Protein AF-A0A497KQK4-F1 (afdb_monomer_lite)

Sequence (102 aa):
MLAVLRRRENADRLREMLRRRLRGEELNEEELKELSIARRTADLVLSYGKRAIVALQVKDVGPETAFRILGKMHFDEKEFYLDLLKAKIRFLRTRQYWDEKT

Radius of gyration: 15.63 Å; chains: 1; bounding box: 33×29×39 Å

Secondary structure (DSSP, 8-state):
------TTS-HHHHHHHHHHHHTT----HHHHHHHHHHHHHHHHHHHHTHHHHHHHHSTT--HHHHHHHHTS--SSHHHHHHHHHHHHHHHHHHHTTTGGG-

Foldseek 3Di:
DDFDDDPPDDPVLLVVLVVCVVVVHDDDPVSVVVNVQRVLLVVQCVVQPPLSNVLCNQPPRGSVNSCVLSPDDDPDVVSSVVSSVVSNVVCVVCVVVVVVPD

Structure (mmCIF, N/CA/C/O backbone):
data_AF-A0A497KQK4-F1
#
_entry.id   AF-A0A497KQK4-F1
#
loop_
_atom_site.group_PDB
_atom_site.id
_atom_site.type_symbol
_atom_site.label_atom_id
_atom_site.label_alt_id
_atom_site.label_comp_id
_atom_site.label_asym_id
_atom_site.label_entity_id
_atom_site.label_seq_id
_atom_site.pdbx_PDB_ins_code
_atom_site.Cartn_x
_atom_site.Cartn_y
_atom_site.Cartn_z
_atom_site.occupancy
_atom_site.B_iso_or_equiv
_atom_site.auth_seq_id
_atom_site.auth_comp_id
_atom_site.auth_asym_id
_atom_site.auth_atom_id
_atom_site.pdbx_PDB_model_num
ATOM 1 N N . MET A 1 1 ? -2.695 -5.320 -13.353 1.00 52.38 1 MET A N 1
ATOM 2 C CA . MET A 1 1 ? -2.214 -4.667 -12.119 1.00 52.38 1 MET A CA 1
ATOM 3 C C . MET A 1 1 ? -3.086 -3.444 -11.866 1.00 52.38 1 MET A C 1
ATOM 5 O O . MET A 1 1 ? -3.114 -2.569 -12.720 1.00 52.38 1 MET A O 1
ATOM 9 N N . LEU A 1 2 ? -3.859 -3.422 -10.777 1.00 57.00 2 LEU A N 1
ATOM 10 C CA . LEU A 1 2 ? -4.756 -2.311 -10.428 1.00 57.00 2 LEU A CA 1
ATOM 11 C C . LEU A 1 2 ? -4.122 -1.498 -9.297 1.00 57.00 2 LEU A C 1
ATOM 13 O O . LEU A 1 2 ? -4.284 -1.842 -8.133 1.00 57.00 2 LEU A O 1
ATOM 17 N N . ALA A 1 3 ? -3.367 -0.453 -9.635 1.00 64.12 3 ALA A N 1
ATOM 18 C CA . ALA A 1 3 ? -2.776 0.440 -8.643 1.00 64.12 3 ALA A CA 1
ATOM 19 C C . ALA A 1 3 ? -3.745 1.585 -8.318 1.00 64.12 3 ALA A C 1
ATOM 21 O O . ALA A 1 3 ? -4.296 2.217 -9.220 1.00 64.12 3 ALA A O 1
ATOM 22 N N . VAL A 1 4 ? -3.947 1.862 -7.029 1.00 62.00 4 VAL A N 1
ATOM 23 C CA . VAL A 1 4 ? -4.672 3.058 -6.585 1.00 62.00 4 VAL A CA 1
ATOM 24 C C . VAL A 1 4 ? -3.714 4.236 -6.678 1.00 62.00 4 VAL A C 1
ATOM 26 O O . VAL A 1 4 ? -2.757 4.309 -5.911 1.00 62.00 4 VAL A O 1
ATOM 29 N N . LEU A 1 5 ? -3.982 5.135 -7.620 1.00 64.88 5 LEU A N 1
ATOM 30 C CA . LEU A 1 5 ? -3.237 6.377 -7.784 1.00 64.88 5 LEU A CA 1
ATOM 31 C C . LEU A 1 5 ? -3.797 7.436 -6.838 1.00 64.88 5 LEU A C 1
ATOM 33 O O . LEU A 1 5 ? -5.015 7.625 -6.734 1.00 64.88 5 LEU A O 1
ATOM 37 N N . ARG A 1 6 ? -2.915 8.142 -6.133 1.00 60.62 6 ARG A N 1
ATOM 38 C CA . ARG A 1 6 ? -3.327 9.322 -5.362 1.00 60.62 6 ARG A CA 1
ATOM 39 C C . ARG A 1 6 ? -3.670 10.444 -6.339 1.00 60.62 6 ARG A C 1
ATOM 41 O O . ARG A 1 6 ? -3.104 10.532 -7.417 1.00 60.62 6 ARG A O 1
ATOM 48 N N . ARG A 1 7 ? -4.539 11.376 -5.934 1.00 52.12 7 ARG A N 1
ATOM 49 C CA . ARG A 1 7 ? -5.030 12.508 -6.756 1.00 52.12 7 ARG A CA 1
ATOM 50 C C . ARG A 1 7 ? -3.934 13.391 -7.407 1.00 52.12 7 ARG A C 1
ATOM 52 O O . ARG A 1 7 ? -4.263 14.224 -8.238 1.00 52.12 7 ARG A O 1
ATOM 59 N N . ARG A 1 8 ? -2.660 13.246 -7.017 1.00 53.41 8 ARG A N 1
ATOM 60 C CA . ARG A 1 8 ? -1.492 13.943 -7.595 1.00 53.41 8 ARG A CA 1
ATOM 61 C C . ARG A 1 8 ? -0.629 13.082 -8.532 1.00 53.41 8 ARG A C 1
ATOM 63 O O . ARG A 1 8 ? 0.307 13.618 -9.111 1.00 53.41 8 ARG A O 1
ATOM 70 N N . GLU A 1 9 ? -0.884 11.783 -8.646 1.00 60.62 9 GLU A N 1
ATOM 71 C CA . GLU A 1 9 ? -0.064 10.859 -9.438 1.00 60.62 9 GLU A CA 1
ATOM 72 C C . GLU A 1 9 ? -0.632 10.734 -10.859 1.00 60.62 9 GLU A C 1
ATOM 74 O O . GLU A 1 9 ? -1.807 10.416 -11.050 1.00 60.62 9 GLU A O 1
ATOM 79 N N . ASN A 1 10 ? 0.208 10.995 -11.866 1.00 68.19 10 ASN A N 1
ATOM 80 C CA . ASN A 1 10 ? -0.170 10.913 -13.276 1.00 68.19 10 ASN A CA 1
ATOM 81 C C . ASN A 1 10 ? -0.162 9.453 -13.744 1.00 68.19 10 ASN A C 1
ATOM 83 O O . ASN A 1 10 ? 0.900 8.850 -13.909 1.00 68.19 10 ASN A O 1
ATOM 87 N N . ALA A 1 11 ? -1.348 8.903 -14.014 1.00 71.50 11 ALA A N 1
ATOM 88 C CA . ALA A 1 11 ? -1.525 7.535 -14.507 1.00 71.50 11 ALA A CA 1
ATOM 89 C C . ALA A 1 11 ? -0.712 7.241 -15.777 1.00 71.50 11 ALA A C 1
ATOM 91 O O . ALA A 1 11 ? -0.182 6.139 -15.942 1.00 71.50 11 ALA A O 1
ATOM 92 N N . ASP A 1 12 ? -0.587 8.239 -16.653 1.00 76.88 12 ASP A N 1
ATOM 93 C CA . ASP A 1 12 ? 0.112 8.115 -17.930 1.00 76.88 12 ASP A CA 1
ATOM 94 C C . ASP A 1 12 ? 1.617 7.908 -17.747 1.00 76.88 12 ASP A C 1
ATOM 96 O O . ASP A 1 12 ? 2.196 7.041 -18.401 1.00 76.88 12 ASP A O 1
ATOM 100 N N . ARG A 1 13 ? 2.229 8.606 -16.781 1.00 82.06 13 ARG A N 1
ATOM 101 C CA . ARG A 1 13 ? 3.657 8.462 -16.465 1.00 82.06 13 ARG A CA 1
ATOM 102 C C . ARG A 1 13 ? 3.969 7.060 -15.946 1.00 82.06 13 ARG A C 1
ATOM 104 O O . ARG A 1 13 ? 4.882 6.404 -16.442 1.00 82.06 13 ARG A O 1
ATOM 111 N N . LEU A 1 14 ? 3.164 6.554 -15.009 1.00 80.56 14 LEU A N 1
ATOM 112 C CA . LEU A 1 14 ? 3.335 5.197 -14.485 1.00 80.56 14 LEU A CA 1
ATOM 113 C C . LEU A 1 14 ? 3.163 4.142 -15.590 1.00 80.56 14 LEU A C 1
ATOM 115 O O . LEU A 1 14 ? 3.902 3.155 -15.643 1.00 80.56 14 LEU A O 1
ATOM 119 N N . ARG A 1 15 ? 2.199 4.348 -16.496 1.00 83.00 15 ARG A N 1
ATOM 120 C CA . ARG A 1 15 ? 1.970 3.463 -17.644 1.00 83.00 15 ARG A CA 1
ATOM 121 C C . ARG A 1 15 ? 3.159 3.459 -18.600 1.00 83.00 15 ARG A C 1
ATOM 123 O O . ARG A 1 15 ? 3.527 2.398 -19.106 1.00 83.00 15 ARG A O 1
ATOM 130 N N . GLU A 1 16 ? 3.749 4.619 -18.850 1.00 86.25 16 GLU A N 1
ATOM 131 C CA . GLU A 1 16 ? 4.941 4.755 -19.678 1.00 86.25 16 GLU A CA 1
ATOM 132 C C . GLU A 1 16 ? 6.147 4.058 -19.043 1.00 86.25 16 GLU A C 1
ATOM 134 O O . GLU A 1 16 ? 6.777 3.224 -19.693 1.00 86.25 16 GLU A O 1
ATOM 139 N N . MET A 1 17 ? 6.397 4.282 -17.752 1.00 86.19 17 MET A N 1
AT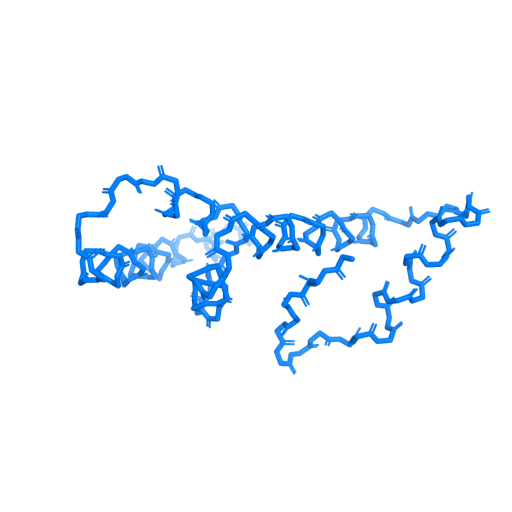OM 140 C CA . MET A 1 17 ? 7.462 3.607 -17.003 1.00 86.19 17 MET A CA 1
ATOM 141 C C . MET A 1 17 ? 7.303 2.082 -17.007 1.00 86.19 17 MET A C 1
ATOM 143 O O . MET A 1 17 ? 8.274 1.353 -17.213 1.00 86.19 17 MET A O 1
ATOM 147 N N . LEU A 1 18 ? 6.074 1.579 -16.844 1.00 84.69 18 LEU A N 1
ATOM 148 C CA . LEU A 1 18 ? 5.779 0.148 -16.956 1.00 84.69 18 LEU A CA 1
ATOM 149 C C . LEU A 1 18 ? 6.103 -0.395 -18.352 1.00 84.69 18 LEU A C 1
ATOM 151 O O . LEU A 1 18 ? 6.693 -1.468 -18.463 1.00 84.69 18 LEU A O 1
ATOM 155 N N . ARG A 1 19 ? 5.757 0.337 -19.418 1.00 87.94 19 ARG A N 1
ATOM 156 C CA . ARG A 1 19 ? 6.085 -0.058 -20.799 1.00 87.94 19 ARG A CA 1
ATOM 157 C C . ARG A 1 19 ? 7.589 -0.075 -21.048 1.00 87.94 19 ARG A C 1
ATOM 159 O O . ARG A 1 19 ? 8.079 -1.052 -21.604 1.00 87.94 19 ARG A O 1
ATOM 166 N N . ARG A 1 20 ? 8.307 0.962 -20.615 1.00 87.50 20 ARG A N 1
ATOM 167 C CA . ARG A 1 20 ? 9.772 1.055 -20.723 1.00 87.50 20 ARG A CA 1
ATOM 168 C C . ARG A 1 20 ? 10.451 -0.118 -20.013 1.00 87.50 20 ARG A C 1
ATOM 170 O O . ARG A 1 20 ? 11.260 -0.816 -20.618 1.00 87.50 20 ARG A O 1
ATOM 177 N N . ARG A 1 21 ? 10.001 -0.443 -18.795 1.00 85.44 21 ARG A N 1
ATOM 178 C CA . ARG A 1 21 ? 10.478 -1.617 -18.046 1.00 85.44 21 ARG A CA 1
ATOM 179 C C . ARG A 1 21 ? 10.222 -2.939 -18.771 1.00 85.44 21 ARG A C 1
ATOM 181 O O . ARG A 1 21 ? 11.088 -3.804 -18.766 1.00 85.44 21 ARG A O 1
ATOM 188 N N . LEU A 1 22 ? 9.050 -3.110 -19.388 1.00 86.19 22 LEU A N 1
ATOM 189 C CA . LEU A 1 22 ? 8.725 -4.316 -20.167 1.00 86.19 22 LEU A CA 1
ATOM 190 C C . LEU A 1 22 ? 9.571 -4.445 -21.441 1.00 86.19 22 LEU A C 1
ATOM 192 O O . LEU A 1 22 ? 9.805 -5.559 -21.897 1.00 86.19 22 LEU A O 1
ATOM 196 N N . ARG A 1 23 ? 10.039 -3.323 -21.996 1.00 91.19 23 ARG A N 1
ATOM 197 C CA . ARG A 1 23 ? 10.972 -3.284 -23.131 1.00 91.19 23 ARG A CA 1
ATOM 198 C C . ARG A 1 23 ? 12.439 -3.460 -22.725 1.00 91.19 23 ARG A C 1
ATOM 200 O O . ARG A 1 23 ? 13.294 -3.469 -23.601 1.00 91.19 23 ARG A O 1
ATOM 207 N N . GLY A 1 24 ? 12.726 -3.616 -21.431 1.00 86.38 24 GLY A N 1
ATOM 208 C CA . GLY A 1 24 ? 14.086 -3.787 -20.918 1.00 86.38 24 GLY A CA 1
ATOM 209 C C . GLY A 1 24 ? 14.904 -2.495 -20.869 1.00 86.38 24 GLY A C 1
ATOM 210 O O . GLY A 1 24 ? 16.122 -2.563 -20.763 1.00 86.38 24 GLY A O 1
ATOM 211 N N . GLU A 1 25 ? 14.260 -1.329 -20.953 1.00 89.62 25 GLU A N 1
ATOM 212 C CA . GLU A 1 25 ? 14.945 -0.044 -20.810 1.00 89.62 25 GLU A CA 1
ATOM 213 C C . GLU A 1 25 ? 15.385 0.183 -19.357 1.00 89.62 25 GLU A C 1
ATOM 215 O O . GLU A 1 25 ? 14.673 -0.184 -18.413 1.00 89.62 25 GLU A O 1
ATOM 220 N N . GLU A 1 26 ? 16.532 0.839 -19.173 1.00 84.19 26 GLU A N 1
ATOM 221 C CA . GLU A 1 26 ? 16.977 1.262 -17.849 1.00 84.19 26 GLU A CA 1
ATOM 222 C C . GLU A 1 26 ? 16.047 2.347 -17.290 1.00 84.19 26 GLU A C 1
ATOM 224 O O . GLU A 1 26 ? 15.668 3.310 -17.967 1.00 84.19 26 GLU A O 1
ATOM 229 N N . LEU A 1 27 ? 15.659 2.153 -16.032 1.00 86.38 27 LEU A N 1
ATOM 230 C CA . LEU A 1 27 ? 14.909 3.113 -15.235 1.00 86.38 27 LEU A CA 1
ATOM 231 C C . LEU A 1 27 ? 15.841 3.669 -14.168 1.00 86.38 27 LEU A C 1
ATOM 233 O O . LEU A 1 27 ? 16.629 2.922 -13.582 1.00 86.38 27 LEU A O 1
ATOM 237 N N . ASN A 1 28 ? 15.718 4.958 -13.880 1.00 90.00 28 ASN A N 1
ATOM 238 C CA . ASN A 1 28 ? 16.472 5.558 -12.786 1.00 90.00 28 ASN A CA 1
ATOM 239 C C . ASN A 1 28 ? 15.953 5.064 -11.413 1.00 90.00 28 ASN A C 1
ATOM 241 O O . ASN A 1 28 ? 14.894 4.436 -11.305 1.00 90.00 28 ASN A O 1
ATOM 245 N N . GLU A 1 29 ? 16.698 5.333 -10.338 1.00 87.88 29 GLU A N 1
ATOM 246 C CA . GLU A 1 29 ? 16.324 4.872 -8.990 1.00 87.88 29 GLU A CA 1
ATOM 247 C C . GLU A 1 29 ? 14.951 5.390 -8.533 1.00 87.88 29 GLU A C 1
ATOM 249 O O . GLU A 1 29 ? 14.198 4.677 -7.862 1.00 87.88 29 GLU A O 1
ATOM 254 N N . GLU A 1 30 ? 14.596 6.616 -8.917 1.00 86.31 30 GLU A N 1
ATOM 255 C CA . GLU A 1 30 ? 13.320 7.238 -8.568 1.00 86.31 30 GLU A CA 1
ATOM 256 C C . GLU A 1 30 ? 12.143 6.545 -9.275 1.00 86.31 30 GLU A C 1
ATOM 258 O O . GLU A 1 30 ? 11.155 6.177 -8.635 1.00 86.31 30 GLU A O 1
ATOM 263 N N . GLU A 1 31 ? 12.288 6.264 -10.568 1.00 85.94 31 GLU A N 1
ATOM 264 C CA . GLU A 1 31 ? 11.338 5.531 -11.402 1.00 85.94 31 GLU A CA 1
ATOM 265 C C . GLU A 1 31 ? 11.159 4.093 -10.900 1.00 85.94 31 GLU A C 1
ATOM 267 O O . GLU A 1 31 ? 10.038 3.582 -10.809 1.00 85.94 31 GLU A O 1
ATOM 272 N N . LEU A 1 32 ? 12.255 3.428 -10.523 1.00 87.00 32 LEU A N 1
ATOM 273 C CA . LEU A 1 32 ? 12.210 2.092 -9.928 1.00 87.00 32 LEU A CA 1
ATOM 274 C C . LEU A 1 32 ? 11.445 2.091 -8.603 1.00 87.00 32 LEU A C 1
ATOM 276 O O . LEU A 1 32 ? 10.651 1.175 -8.349 1.00 87.00 32 LEU A O 1
ATOM 280 N N . LYS A 1 33 ? 11.656 3.113 -7.771 1.00 87.31 33 LYS A N 1
ATOM 281 C CA . LYS A 1 33 ? 10.964 3.279 -6.491 1.00 87.31 33 LYS A CA 1
ATOM 282 C C . LYS A 1 33 ? 9.471 3.528 -6.691 1.00 87.31 33 LYS A C 1
ATOM 284 O O . LYS A 1 33 ? 8.663 2.855 -6.049 1.00 87.31 33 LYS A O 1
ATOM 289 N N . GLU A 1 34 ? 9.097 4.428 -7.593 1.00 87.00 34 GLU A N 1
ATOM 290 C CA . GLU A 1 34 ? 7.697 4.716 -7.926 1.00 87.00 34 GLU A CA 1
ATOM 291 C C . GLU A 1 34 ? 6.984 3.465 -8.466 1.00 87.00 34 GLU A C 1
ATOM 293 O O . GLU A 1 34 ? 5.910 3.095 -7.982 1.00 87.00 34 GLU A O 1
ATOM 298 N N . LEU A 1 35 ? 7.623 2.723 -9.375 1.00 86.62 35 LEU A N 1
ATOM 299 C CA . LEU A 1 35 ? 7.055 1.492 -9.927 1.00 86.62 35 LEU A CA 1
ATOM 300 C C . LEU A 1 35 ? 6.926 0.381 -8.871 1.00 86.62 35 LEU A C 1
ATOM 302 O O . LEU A 1 35 ? 5.946 -0.369 -8.868 1.00 86.62 35 LEU A O 1
ATOM 306 N N . SER A 1 36 ? 7.881 0.291 -7.943 1.00 88.56 36 SER A N 1
ATOM 307 C CA . SER A 1 36 ? 7.820 -0.625 -6.797 1.00 88.56 36 SER A CA 1
ATOM 308 C C . SER A 1 36 ? 6.652 -0.295 -5.861 1.00 88.56 36 SER A C 1
ATOM 310 O O . SER A 1 36 ? 5.905 -1.192 -5.462 1.00 88.56 36 SER A O 1
ATOM 312 N N . ILE A 1 37 ? 6.439 0.990 -5.556 1.00 87.94 37 ILE A N 1
ATOM 313 C CA . ILE A 1 37 ? 5.308 1.459 -4.742 1.00 87.94 37 ILE A CA 1
ATOM 314 C C . ILE A 1 37 ? 3.984 1.105 -5.418 1.00 87.94 37 ILE A C 1
ATOM 316 O O . ILE A 1 37 ? 3.125 0.498 -4.775 1.00 87.94 37 ILE A O 1
ATOM 320 N N . ALA A 1 38 ? 3.844 1.417 -6.709 1.00 88.12 38 ALA A N 1
ATOM 321 C CA . ALA A 1 38 ? 2.648 1.100 -7.481 1.00 88.12 38 ALA A CA 1
ATOM 322 C C . ALA A 1 38 ? 2.357 -0.407 -7.501 1.00 88.12 38 ALA A C 1
ATOM 324 O O . ALA A 1 38 ? 1.206 -0.832 -7.397 1.00 88.12 38 ALA A O 1
ATOM 325 N N . ARG A 1 39 ? 3.399 -1.238 -7.610 1.00 87.81 39 ARG A N 1
ATOM 326 C CA . ARG A 1 39 ? 3.257 -2.698 -7.581 1.00 87.81 39 ARG A CA 1
ATOM 327 C C . ARG A 1 39 ? 2.741 -3.186 -6.239 1.00 87.81 39 ARG A C 1
ATOM 329 O O . ARG A 1 39 ? 1.739 -3.891 -6.202 1.00 87.81 39 ARG A O 1
ATOM 336 N N . ARG A 1 40 ? 3.339 -2.720 -5.144 1.00 89.81 40 ARG A N 1
ATOM 337 C CA . ARG A 1 40 ? 2.892 -3.070 -3.790 1.00 89.81 40 ARG A CA 1
ATOM 338 C C . ARG A 1 40 ? 1.454 -2.624 -3.518 1.00 89.81 40 ARG A C 1
ATOM 340 O O . ARG A 1 40 ? 0.702 -3.366 -2.893 1.00 89.81 40 ARG A O 1
ATOM 347 N N . THR A 1 41 ? 1.048 -1.434 -3.970 1.00 89.75 41 THR A N 1
ATOM 348 C CA . THR A 1 41 ? -0.347 -0.989 -3.812 1.00 89.75 41 THR A CA 1
ATOM 349 C C . THR A 1 41 ? -1.307 -1.850 -4.621 1.00 89.75 41 THR A C 1
ATOM 351 O O . THR A 1 41 ? -2.375 -2.190 -4.119 1.00 89.75 41 THR A O 1
ATOM 354 N N . ALA A 1 42 ? -0.926 -2.265 -5.829 1.00 88.81 42 ALA A N 1
ATOM 355 C CA . ALA A 1 42 ? -1.744 -3.171 -6.620 1.00 88.81 42 ALA A CA 1
ATOM 356 C C . ALA A 1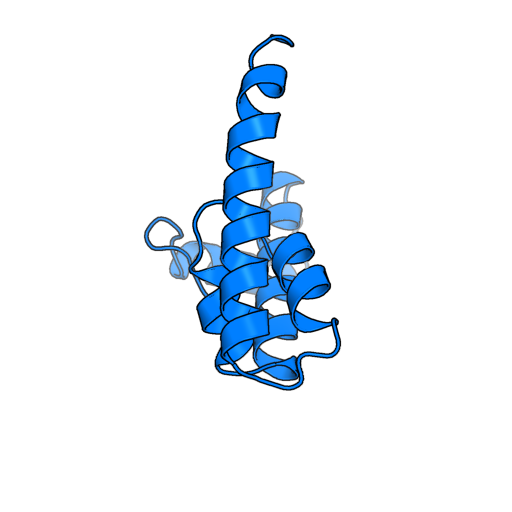 42 ? -1.867 -4.566 -5.999 1.00 88.81 42 ALA A C 1
ATOM 358 O O . ALA A 1 42 ? -2.967 -5.114 -5.966 1.00 88.81 42 ALA A O 1
ATOM 359 N N . ASP A 1 43 ? -0.780 -5.109 -5.456 1.00 90.19 43 ASP A N 1
ATOM 360 C CA . ASP A 1 43 ? -0.793 -6.405 -4.770 1.00 90.19 43 ASP A CA 1
ATOM 361 C C . ASP A 1 43 ? -1.715 -6.369 -3.538 1.00 90.19 43 ASP A C 1
ATOM 363 O O . ASP A 1 43 ? -2.482 -7.302 -3.284 1.00 90.19 43 ASP A O 1
ATOM 367 N N . LEU A 1 44 ? -1.719 -5.251 -2.804 1.00 90.31 44 LEU A N 1
ATOM 368 C CA . LEU A 1 44 ? -2.648 -5.021 -1.697 1.00 90.31 44 LEU A CA 1
ATOM 369 C C . LEU A 1 44 ? -4.107 -4.982 -2.142 1.00 90.31 44 LEU A C 1
ATOM 371 O O . LEU A 1 44 ? -4.955 -5.592 -1.495 1.00 90.31 44 LEU A O 1
ATOM 375 N N . VAL A 1 45 ? -4.407 -4.270 -3.227 1.00 91.12 45 VAL A N 1
ATOM 376 C CA . VAL A 1 45 ? -5.769 -4.192 -3.776 1.00 91.12 45 VAL A CA 1
ATOM 377 C C . VAL A 1 45 ? -6.234 -5.562 -4.259 1.00 91.12 45 VAL A C 1
ATOM 379 O O . VAL A 1 45 ? -7.378 -5.927 -4.008 1.00 91.12 45 VAL A O 1
ATOM 382 N N . LEU A 1 46 ? -5.351 -6.346 -4.883 1.00 90.38 46 LEU A N 1
ATOM 383 C CA . LEU A 1 46 ? -5.652 -7.718 -5.297 1.00 90.38 46 LEU A CA 1
ATOM 384 C C . LEU A 1 46 ? -5.931 -8.638 -4.101 1.00 90.38 46 LEU A C 1
ATOM 386 O O . LEU A 1 46 ? -6.822 -9.476 -4.183 1.00 90.38 46 LEU A O 1
ATOM 390 N N . SER A 1 47 ? -5.209 -8.460 -2.991 1.00 90.25 47 SER A N 1
ATOM 391 C CA . SER A 1 47 ? -5.315 -9.334 -1.814 1.00 90.25 47 SER A CA 1
ATOM 392 C C . SER A 1 47 ? -6.480 -8.966 -0.884 1.00 90.25 47 SER A C 1
ATOM 394 O O . SER A 1 47 ? -7.163 -9.841 -0.364 1.00 90.25 47 SER A O 1
ATOM 396 N N . TYR A 1 48 ? -6.711 -7.669 -0.658 1.00 88.81 48 TYR A N 1
ATOM 397 C CA . TYR A 1 48 ? -7.651 -7.161 0.354 1.00 88.81 48 TYR A CA 1
ATOM 398 C C . TYR A 1 48 ? -8.852 -6.402 -0.237 1.00 88.81 48 TYR A C 1
ATOM 400 O O . TYR A 1 48 ? -9.729 -5.940 0.502 1.00 88.81 48 TYR A O 1
ATOM 408 N N . GLY A 1 49 ? -8.900 -6.225 -1.560 1.00 89.50 49 GLY A N 1
ATOM 409 C CA . GLY A 1 49 ? -10.014 -5.602 -2.271 1.00 89.50 49 GLY A CA 1
ATOM 410 C C . GLY A 1 49 ? -10.334 -4.186 -1.785 1.00 89.50 49 GLY A C 1
ATOM 411 O O . GLY A 1 49 ? -9.460 -3.326 -1.643 1.00 89.50 49 GLY A O 1
ATOM 412 N N . LYS A 1 50 ? -11.618 -3.938 -1.495 1.00 89.44 50 LYS A N 1
ATOM 413 C CA . LYS A 1 50 ? -12.136 -2.622 -1.078 1.00 89.44 50 LYS A CA 1
ATOM 414 C C . LYS A 1 50 ? -11.426 -2.069 0.162 1.00 89.44 50 LYS A C 1
ATOM 416 O O . LYS A 1 50 ? -11.182 -0.865 0.233 1.00 89.44 50 LYS A O 1
ATOM 421 N N . ARG A 1 51 ? -11.049 -2.927 1.117 1.00 90.12 51 ARG A N 1
ATOM 422 C CA . ARG A 1 51 ? -10.359 -2.502 2.347 1.00 90.12 51 ARG A CA 1
ATOM 423 C C . ARG A 1 51 ? -8.981 -1.915 2.048 1.00 90.12 51 ARG A C 1
ATOM 425 O O . ARG A 1 51 ? -8.602 -0.917 2.656 1.00 90.12 51 ARG A O 1
ATOM 432 N N . ALA A 1 52 ? -8.268 -2.467 1.065 1.00 91.25 52 ALA A N 1
ATOM 433 C CA . ALA A 1 52 ? -7.000 -1.908 0.604 1.00 91.25 52 ALA A CA 1
ATOM 434 C C . ALA A 1 52 ? -7.170 -0.518 -0.012 1.00 91.25 52 ALA A C 1
ATOM 436 O O . ALA A 1 52 ? -6.405 0.387 0.314 1.00 91.25 52 ALA A O 1
ATOM 437 N N . ILE A 1 53 ? -8.204 -0.320 -0.835 1.00 90.00 53 ILE A N 1
ATOM 438 C CA . ILE A 1 53 ? -8.507 0.995 -1.416 1.00 90.00 53 ILE A CA 1
ATOM 439 C C . ILE A 1 53 ? -8.753 2.015 -0.300 1.00 90.00 53 ILE A C 1
ATOM 441 O O . ILE A 1 53 ? -8.130 3.073 -0.294 1.00 90.00 53 ILE A O 1
ATOM 445 N N . VAL A 1 54 ? -9.596 1.677 0.680 1.00 90.31 54 VAL A N 1
ATOM 446 C CA . VAL A 1 54 ? -9.888 2.544 1.833 1.00 90.31 54 VAL A CA 1
ATOM 447 C C . VAL A 1 54 ? -8.614 2.895 2.605 1.00 90.31 54 VAL A C 1
ATOM 449 O O . VAL A 1 54 ? -8.379 4.068 2.886 1.00 90.31 54 VAL A O 1
ATOM 452 N N . ALA A 1 55 ? -7.768 1.906 2.903 1.00 90.75 55 ALA A N 1
ATOM 453 C CA . ALA A 1 55 ? -6.523 2.125 3.632 1.00 90.75 55 ALA A CA 1
ATOM 454 C C . ALA A 1 55 ? -5.558 3.061 2.883 1.00 90.75 55 ALA A C 1
ATOM 456 O O . ALA A 1 55 ? -4.996 3.972 3.488 1.00 90.75 55 ALA A O 1
ATOM 457 N N . 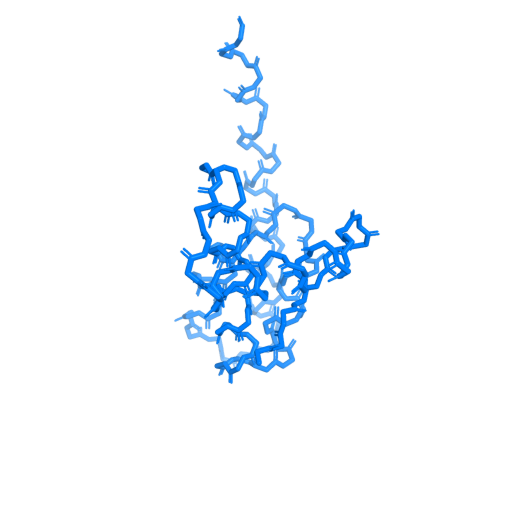LEU A 1 56 ? -5.402 2.875 1.569 1.00 88.75 56 LEU A N 1
ATOM 458 C CA . LEU A 1 56 ? -4.500 3.671 0.726 1.00 88.75 56 LEU A CA 1
ATOM 459 C C . LEU A 1 56 ? -4.993 5.109 0.480 1.00 88.75 56 LEU A C 1
ATOM 461 O O . LEU A 1 56 ? -4.194 5.989 0.157 1.00 88.75 56 LEU A O 1
ATOM 465 N N . GLN A 1 57 ? -6.292 5.377 0.652 1.00 87.69 57 GLN A N 1
ATOM 466 C CA . GLN A 1 57 ? -6.842 6.737 0.586 1.00 87.69 57 GLN A CA 1
ATOM 467 C C . GLN A 1 57 ? -6.550 7.562 1.849 1.00 87.69 57 GLN A C 1
ATOM 469 O O . GLN A 1 57 ? -6.642 8.793 1.822 1.00 87.69 57 GLN A O 1
ATOM 474 N N . VAL A 1 58 ? -6.164 6.926 2.960 1.00 86.44 58 VAL A N 1
ATOM 475 C CA . VAL A 1 58 ? -5.822 7.648 4.188 1.00 86.44 58 VAL A CA 1
ATOM 476 C C . VAL A 1 58 ? -4.529 8.446 3.980 1.00 86.44 58 VAL A C 1
ATOM 478 O O . VAL A 1 58 ? -3.518 7.949 3.478 1.00 86.44 58 VAL A O 1
ATOM 481 N N . LYS A 1 59 ? -4.551 9.731 4.362 1.00 81.62 59 LYS A N 1
ATOM 482 C CA . LYS A 1 59 ? -3.370 10.602 4.279 1.00 81.62 59 LYS A CA 1
ATOM 483 C C . LYS A 1 59 ? -2.207 9.969 5.052 1.00 81.62 59 LYS A C 1
ATOM 485 O O . LYS A 1 59 ? -2.397 9.475 6.157 1.00 81.62 59 LYS A O 1
ATOM 490 N N . ASP A 1 60 ? -1.024 10.008 4.444 1.00 81.94 60 ASP A N 1
ATOM 491 C CA . ASP A 1 60 ? 0.223 9.457 4.986 1.00 81.94 60 ASP A CA 1
ATOM 492 C C . ASP A 1 60 ? 0.235 7.939 5.287 1.00 81.94 60 ASP A C 1
ATOM 494 O O . ASP A 1 60 ? 1.186 7.420 5.872 1.00 81.94 60 ASP A O 1
ATOM 498 N N . VAL A 1 61 ? -0.773 7.192 4.821 1.00 85.88 61 VAL A N 1
ATOM 499 C CA . VAL A 1 61 ? -0.766 5.723 4.827 1.00 85.88 61 VAL A CA 1
ATOM 500 C C . VAL A 1 61 ? -0.286 5.225 3.465 1.00 85.88 61 VAL A C 1
ATOM 502 O O . VAL A 1 61 ? -1.010 5.256 2.475 1.00 85.88 61 VAL A O 1
ATOM 505 N N . GLY A 1 62 ? 0.975 4.792 3.411 1.00 86.06 62 GLY A N 1
ATOM 506 C CA . GLY A 1 62 ? 1.557 4.130 2.241 1.00 86.06 62 GLY A CA 1
ATOM 507 C C . GLY A 1 62 ? 1.281 2.619 2.208 1.00 86.06 62 GLY A C 1
ATOM 508 O O . GLY A 1 62 ? 0.728 2.076 3.168 1.00 86.06 62 GLY A O 1
ATOM 509 N N . PRO A 1 63 ? 1.723 1.911 1.152 1.00 89.50 63 PRO A N 1
ATOM 510 C CA . PRO A 1 63 ? 1.519 0.468 1.008 1.00 89.50 63 PRO A CA 1
ATOM 511 C C . PRO A 1 63 ? 2.057 -0.342 2.191 1.00 89.50 63 PRO A C 1
ATOM 513 O O . PRO A 1 63 ? 1.402 -1.274 2.635 1.00 89.50 63 PRO A O 1
ATOM 516 N N . GLU A 1 64 ? 3.202 0.020 2.771 1.00 90.06 64 GLU A N 1
ATOM 517 C CA . GLU A 1 64 ? 3.741 -0.720 3.923 1.00 90.06 64 GLU A CA 1
ATOM 518 C C . GLU A 1 64 ? 2.859 -0.594 5.169 1.00 90.06 64 GLU A C 1
ATOM 520 O O . GLU A 1 64 ? 2.582 -1.581 5.851 1.00 90.06 64 GLU A O 1
ATOM 525 N N . THR A 1 65 ? 2.388 0.618 5.462 1.00 90.00 65 THR A N 1
ATOM 526 C CA . THR A 1 65 ? 1.487 0.865 6.592 1.00 90.00 65 THR A CA 1
ATOM 527 C C . THR A 1 65 ? 0.132 0.208 6.350 1.00 90.00 65 THR A C 1
ATOM 529 O O . THR A 1 65 ? -0.397 -0.436 7.254 1.00 90.00 65 THR A O 1
ATOM 532 N N . ALA A 1 66 ? -0.400 0.308 5.129 1.00 90.75 66 ALA A N 1
ATOM 533 C CA . ALA A 1 66 ? -1.632 -0.362 4.735 1.00 90.75 66 ALA A CA 1
ATOM 534 C C . ALA A 1 66 ? -1.508 -1.884 4.885 1.00 90.75 66 ALA A C 1
ATOM 536 O O . ALA A 1 66 ? -2.380 -2.488 5.497 1.00 90.75 66 ALA A O 1
ATOM 537 N N . PHE A 1 67 ? -0.406 -2.490 4.430 1.00 90.94 67 PHE A N 1
ATOM 538 C CA . PHE A 1 67 ? -0.137 -3.921 4.595 1.00 90.94 67 PHE A CA 1
ATOM 539 C C . PHE A 1 67 ? -0.152 -4.340 6.067 1.00 90.94 67 PHE A C 1
ATOM 541 O O . PHE A 1 67 ? -0.838 -5.294 6.423 1.00 90.94 67 PHE A O 1
ATOM 548 N N . ARG A 1 68 ? 0.542 -3.598 6.943 1.00 90.25 68 ARG A N 1
ATOM 549 C CA . ARG A 1 68 ? 0.565 -3.900 8.386 1.00 90.25 68 ARG A CA 1
ATOM 550 C C . ARG A 1 68 ? -0.808 -3.801 9.035 1.00 90.25 68 ARG A C 1
ATOM 552 O O . ARG A 1 68 ? -1.074 -4.544 9.967 1.00 90.25 68 ARG A O 1
ATOM 559 N N . I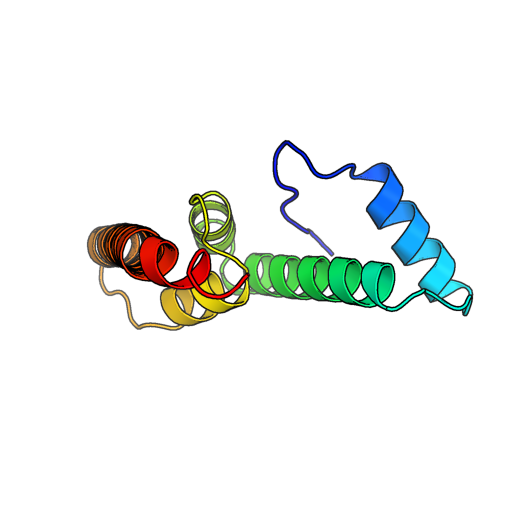LE A 1 69 ? -1.641 -2.855 8.605 1.00 90.56 69 ILE A N 1
ATOM 560 C CA . ILE A 1 69 ? -2.993 -2.700 9.147 1.00 90.56 69 ILE A CA 1
ATOM 561 C C . ILE A 1 69 ? -3.876 -3.825 8.616 1.00 90.56 69 ILE A C 1
ATOM 563 O O . ILE A 1 69 ? -4.474 -4.534 9.409 1.00 90.56 69 ILE A O 1
ATOM 567 N N . LEU A 1 70 ? -3.909 -4.033 7.301 1.00 89.00 70 LEU A N 1
ATOM 568 C CA . LEU A 1 70 ? -4.753 -5.036 6.646 1.00 89.00 70 LEU A CA 1
ATOM 569 C C . LEU A 1 70 ? -4.405 -6.476 7.040 1.00 89.00 70 LEU A C 1
ATOM 571 O O . LEU A 1 70 ? -5.296 -7.316 7.063 1.00 89.00 70 LEU A O 1
ATOM 575 N N . GLY A 1 71 ? -3.141 -6.750 7.370 1.00 87.81 71 GLY A N 1
ATOM 576 C CA . GLY A 1 71 ? -2.686 -8.061 7.834 1.00 87.81 71 GLY A CA 1
ATOM 577 C C . GLY A 1 71 ? -3.047 -8.387 9.286 1.00 87.81 71 GLY A C 1
ATOM 578 O O . GLY A 1 71 ? -2.782 -9.500 9.735 1.00 87.81 71 GLY A O 1
ATOM 579 N N . LYS A 1 72 ? -3.628 -7.449 10.045 1.00 88.25 72 LYS A N 1
ATOM 580 C CA . LYS A 1 72 ? -4.148 -7.746 11.384 1.00 88.25 72 LYS A CA 1
ATOM 581 C C . LYS A 1 72 ? -5.489 -8.465 11.292 1.00 88.25 72 LYS A C 1
ATOM 583 O O . LYS A 1 72 ? -6.285 -8.224 10.388 1.00 88.25 72 LYS A O 1
ATOM 588 N N . MET A 1 73 ? -5.756 -9.305 12.286 1.00 80.94 73 MET A N 1
ATOM 589 C CA . MET A 1 73 ? -7.080 -9.881 12.481 1.00 80.94 73 MET A CA 1
ATOM 590 C C . MET A 1 73 ? -8.019 -8.770 12.968 1.00 80.94 73 MET A C 1
ATOM 592 O O . MET A 1 73 ? -7.808 -8.214 14.042 1.00 80.94 73 MET A O 1
ATOM 596 N N . HIS A 1 74 ? -9.006 -8.415 12.146 1.00 83.06 74 HIS A N 1
ATOM 597 C CA . HIS A 1 74 ? -10.062 -7.460 12.486 1.00 83.06 74 HIS A CA 1
ATOM 598 C C . HIS A 1 74 ? -11.379 -8.220 12.528 1.00 83.06 74 HIS A C 1
ATOM 600 O O . HIS A 1 74 ? -11.802 -8.752 11.498 1.00 83.06 74 HIS A O 1
ATOM 606 N N . PHE A 1 75 ? -11.990 -8.303 13.709 1.00 76.88 75 PHE A N 1
ATOM 607 C CA . PHE A 1 75 ? -13.251 -9.031 13.890 1.00 76.88 75 PHE A CA 1
ATOM 608 C C . PHE A 1 75 ? -14.449 -8.207 13.420 1.00 76.88 75 PHE A C 1
ATOM 610 O O . PHE A 1 75 ? -15.452 -8.769 12.982 1.00 76.88 75 PHE A O 1
ATOM 617 N N . ASP A 1 76 ? -14.327 -6.879 13.458 1.00 86.12 76 ASP A N 1
ATOM 618 C CA . ASP A 1 76 ? -15.324 -5.951 12.949 1.00 86.12 76 ASP A CA 1
ATOM 619 C C . ASP A 1 76 ? -14.708 -4.866 12.041 1.00 86.12 76 ASP A C 1
ATOM 621 O O . ASP A 1 76 ? -13.492 -4.673 11.942 1.00 86.12 76 ASP A O 1
ATOM 625 N N . GLU A 1 77 ? -15.571 -4.142 11.324 1.00 84.12 77 GLU A N 1
ATOM 626 C CA . GLU A 1 77 ? -15.127 -3.045 10.458 1.00 84.12 77 GLU A CA 1
ATOM 627 C C . GLU A 1 77 ? -14.638 -1.834 11.275 1.00 84.12 77 GLU A C 1
ATOM 629 O O . GLU A 1 77 ? -13.796 -1.063 10.813 1.00 84.12 77 GLU A O 1
ATOM 634 N N . LYS A 1 78 ? -15.130 -1.666 12.511 1.00 88.12 78 LYS A N 1
ATOM 635 C CA . LYS A 1 78 ? -14.799 -0.526 13.379 1.00 88.12 78 LYS A CA 1
ATOM 636 C C . LYS A 1 78 ? -13.344 -0.568 13.833 1.00 88.12 78 LYS A C 1
ATOM 638 O O . LYS A 1 78 ? -12.679 0.466 13.790 1.00 88.12 78 LYS A O 1
ATOM 643 N N . GLU A 1 79 ? -12.835 -1.732 14.218 1.00 89.56 79 GLU A N 1
ATOM 644 C CA . GLU A 1 79 ? -11.440 -1.981 14.583 1.00 89.56 79 GLU A CA 1
ATOM 645 C C . GLU A 1 79 ? -10.503 -1.620 13.435 1.00 89.56 79 GLU A C 1
ATOM 647 O O . GLU A 1 79 ? -9.489 -0.950 13.646 1.00 89.56 79 GLU A O 1
ATOM 652 N N . PHE A 1 80 ? -10.878 -1.981 12.207 1.00 90.44 80 PHE A N 1
ATOM 653 C CA . PHE A 1 80 ? -10.126 -1.614 11.014 1.00 90.44 80 PHE A CA 1
ATOM 654 C C . PHE A 1 80 ? -10.025 -0.089 10.839 1.00 90.44 80 PHE A C 1
ATOM 656 O O . PHE A 1 80 ? -8.924 0.442 10.659 1.00 90.44 80 PHE A O 1
ATOM 663 N N . TYR A 1 81 ? -11.143 0.637 10.941 1.00 90.31 81 TYR A N 1
ATOM 664 C CA . TYR A 1 81 ? -11.133 2.103 10.848 1.00 90.31 81 TYR A CA 1
ATOM 665 C C . TYR A 1 81 ? -10.394 2.768 12.021 1.00 90.31 81 TYR A C 1
ATOM 667 O O . TYR A 1 81 ? -9.664 3.743 11.818 1.00 90.31 81 TYR A O 1
ATOM 675 N N . LEU A 1 82 ? -10.532 2.231 13.236 1.00 91.25 82 LEU A N 1
ATOM 676 C CA . LEU A 1 82 ? -9.801 2.684 14.422 1.00 91.25 82 LEU A CA 1
ATOM 677 C C . LEU A 1 82 ? -8.290 2.531 14.237 1.00 91.25 82 LEU A C 1
ATOM 679 O O . LEU A 1 82 ? -7.533 3.439 14.583 1.00 91.25 82 LEU A O 1
ATOM 683 N N . ASP A 1 83 ? -7.840 1.420 13.663 1.00 90.81 83 ASP A N 1
ATOM 684 C CA . ASP A 1 83 ? -6.427 1.191 13.373 1.00 90.81 83 ASP A CA 1
ATOM 685 C C . ASP A 1 83 ? -5.886 2.147 12.305 1.00 90.81 83 ASP A C 1
ATOM 687 O O . ASP A 1 83 ? -4.780 2.675 12.464 1.00 90.81 83 ASP A O 1
ATOM 691 N N . LEU A 1 84 ? -6.668 2.438 11.260 1.00 90.19 84 LEU A N 1
ATOM 692 C CA . LEU A 1 84 ? -6.318 3.465 10.273 1.00 90.19 84 LEU A CA 1
ATOM 693 C C . LEU A 1 84 ? -6.169 4.846 10.923 1.00 90.19 84 LEU A C 1
ATOM 695 O O . LEU A 1 84 ? -5.198 5.562 10.657 1.00 90.19 84 LEU A O 1
ATOM 699 N N . LEU A 1 85 ? -7.091 5.210 11.817 1.00 89.06 85 LEU A N 1
ATOM 700 C CA . LEU A 1 85 ? -7.039 6.478 12.539 1.00 89.06 85 LEU A CA 1
ATOM 701 C C . LEU A 1 85 ? -5.815 6.551 13.462 1.00 89.06 85 LEU A C 1
ATOM 703 O O . LEU A 1 85 ? -5.083 7.542 13.439 1.00 89.06 85 LEU A O 1
ATOM 707 N N . LYS A 1 86 ? -5.545 5.487 14.226 1.00 88.62 86 LYS A N 1
ATOM 708 C CA . LYS A 1 86 ? -4.359 5.385 15.090 1.00 88.62 86 LYS A CA 1
ATOM 709 C C . LYS A 1 86 ? -3.068 5.512 14.286 1.00 88.62 86 LYS A C 1
ATOM 711 O O . LYS A 1 86 ? -2.155 6.220 14.713 1.00 88.62 86 LYS A O 1
ATOM 716 N N . ALA A 1 87 ? -2.989 4.870 13.120 1.00 87.56 87 ALA A N 1
ATOM 717 C CA . ALA A 1 87 ? -1.827 4.968 12.243 1.00 87.56 87 ALA A CA 1
ATOM 718 C C . ALA A 1 87 ? -1.602 6.404 11.748 1.00 87.56 87 ALA A C 1
ATOM 720 O O . ALA A 1 87 ? -0.477 6.902 11.819 1.00 87.56 87 ALA A O 1
ATOM 721 N N . LYS A 1 88 ? -2.672 7.099 11.342 1.00 84.19 88 LYS A N 1
ATOM 722 C CA . LYS A 1 88 ? -2.616 8.514 10.950 1.00 84.19 88 LYS A CA 1
ATOM 723 C C . LYS A 1 88 ? -2.144 9.410 12.100 1.00 84.19 88 LYS A C 1
ATOM 725 O O . LYS A 1 88 ? -1.249 10.229 11.904 1.00 84.19 88 LYS A O 1
ATOM 730 N N . ILE A 1 89 ? -2.701 9.243 13.303 1.00 86.75 89 ILE A N 1
ATOM 731 C CA . ILE A 1 89 ? -2.301 10.016 14.494 1.00 86.75 89 ILE A CA 1
ATOM 732 C C . ILE A 1 89 ? -0.827 9.772 14.821 1.00 86.75 89 ILE A C 1
ATOM 734 O O . ILE A 1 89 ? -0.081 10.721 15.060 1.00 86.75 89 ILE A O 1
ATOM 738 N N . ARG A 1 90 ? -0.385 8.508 14.794 1.00 84.69 90 ARG A N 1
ATOM 739 C CA . ARG A 1 90 ? 1.014 8.154 15.048 1.00 84.69 90 ARG A CA 1
ATOM 740 C C . ARG A 1 90 ? 1.942 8.836 14.050 1.00 84.69 90 ARG A C 1
ATOM 742 O O . ARG A 1 90 ? 2.933 9.408 14.487 1.00 84.69 90 ARG A O 1
ATOM 749 N N . PHE A 1 91 ? 1.603 8.813 12.759 1.00 80.62 91 PHE A N 1
ATOM 750 C CA . PHE A 1 91 ? 2.393 9.474 11.722 1.00 80.62 91 PHE A CA 1
ATOM 751 C C . PHE A 1 91 ? 2.494 10.984 11.960 1.00 80.62 91 PHE A C 1
ATOM 753 O O . PHE A 1 91 ? 3.596 11.523 11.960 1.00 80.62 91 PHE A O 1
ATOM 760 N N . LEU A 1 92 ? 1.369 11.655 12.232 1.00 80.94 92 LEU A N 1
ATOM 761 C CA . LEU A 1 92 ? 1.346 13.092 12.534 1.00 80.94 92 LEU A CA 1
ATOM 762 C C . LEU A 1 92 ? 2.206 13.431 13.758 1.00 80.94 92 LEU A C 1
ATOM 764 O O . LEU A 1 92 ? 2.981 14.381 13.715 1.00 80.94 92 LEU A O 1
ATOM 768 N N . ARG A 1 93 ? 2.121 12.619 14.818 1.00 80.19 93 ARG A N 1
ATOM 769 C CA . ARG A 1 93 ? 2.914 12.808 16.039 1.00 80.19 93 ARG A CA 1
ATOM 770 C C . ARG A 1 93 ? 4.403 12.575 15.813 1.00 80.19 93 ARG A C 1
ATOM 772 O O . ARG A 1 93 ? 5.213 13.211 16.472 1.00 80.19 93 ARG A O 1
ATOM 779 N N . THR A 1 94 ? 4.787 11.640 14.947 1.00 76.12 94 THR A N 1
ATOM 780 C CA . THR A 1 94 ? 6.208 11.395 14.677 1.00 76.12 94 THR A CA 1
ATOM 781 C C . THR A 1 94 ? 6.779 12.371 13.663 1.00 76.12 94 THR A C 1
ATOM 783 O O . THR A 1 94 ? 7.960 12.660 13.760 1.00 76.12 94 THR A O 1
ATOM 786 N N . ARG A 1 95 ? 5.967 12.915 12.746 1.00 65.69 95 ARG A N 1
ATOM 787 C CA . ARG A 1 95 ? 6.415 13.815 11.672 1.00 65.69 95 ARG A CA 1
ATOM 788 C C . ARG A 1 95 ? 7.165 15.047 12.186 1.00 65.69 95 ARG A C 1
ATOM 790 O O . ARG A 1 95 ? 8.150 15.425 11.573 1.00 65.69 95 ARG A O 1
ATOM 797 N N . GLN A 1 96 ? 6.750 15.613 13.321 1.00 65.06 96 GLN A N 1
ATOM 798 C CA . GLN A 1 96 ? 7.411 16.781 13.926 1.00 65.06 96 GLN A CA 1
ATOM 799 C C . GLN A 1 96 ? 8.903 16.560 14.239 1.00 65.06 96 GLN A C 1
ATOM 801 O O . GLN A 1 96 ? 9.662 17.513 14.254 1.00 65.06 96 GLN A O 1
ATOM 806 N N . TYR A 1 97 ? 9.338 15.308 14.419 1.00 64.69 97 TYR A N 1
ATOM 807 C CA . TYR A 1 97 ? 10.740 14.965 14.693 1.00 64.69 97 TYR A CA 1
ATOM 808 C C . TYR A 1 97 ? 11.559 14.659 13.430 1.00 64.69 97 TYR A C 1
ATOM 810 O O . TYR A 1 97 ? 12.728 14.298 13.526 1.00 64.69 97 TYR A O 1
ATOM 818 N N . TRP A 1 98 ? 10.943 14.703 12.244 1.00 62.94 98 TRP A N 1
ATOM 819 C CA . TRP A 1 98 ? 11.608 14.372 10.977 1.00 62.94 98 TRP A CA 1
ATOM 820 C C . TRP A 1 98 ? 12.116 15.629 10.271 1.00 62.94 98 TRP A C 1
ATOM 822 O O . TRP A 1 98 ? 13.095 15.544 9.537 1.00 62.94 98 TRP A O 1
ATOM 832 N N . ASP A 1 99 ? 11.499 16.783 10.543 1.00 57.50 99 ASP A N 1
ATOM 833 C CA . ASP A 1 99 ? 11.928 18.079 10.011 1.00 57.50 99 ASP A CA 1
ATOM 834 C C . ASP A 1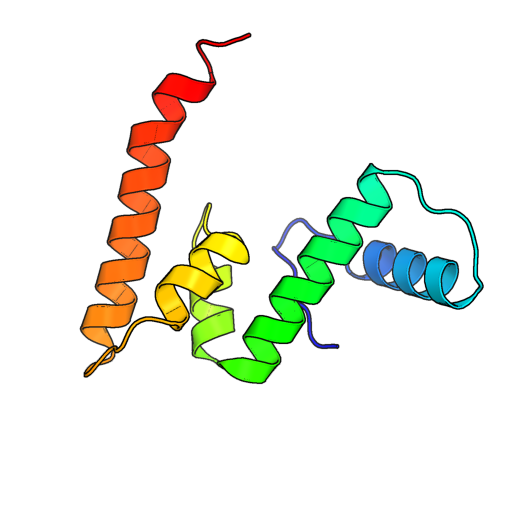 99 ? 13.153 18.645 10.777 1.00 57.50 99 ASP A C 1
ATOM 836 O O . ASP A 1 99 ? 13.888 19.455 10.228 1.00 57.50 99 ASP A O 1
ATOM 840 N N . GLU A 1 100 ? 13.455 18.159 11.993 1.00 52.91 100 GLU A N 1
ATOM 841 C CA . GLU A 1 100 ? 14.626 18.565 12.811 1.00 52.91 100 GLU A CA 1
ATOM 842 C C . GLU A 1 100 ? 15.975 17.960 12.357 1.00 52.91 100 GLU A C 1
ATOM 844 O O . GLU A 1 100 ? 16.993 18.127 13.027 1.00 52.91 100 GLU A O 1
ATOM 849 N N . LYS A 1 101 ? 16.010 17.235 11.232 1.00 46.12 101 LYS A N 1
ATOM 850 C CA . LYS A 1 101 ? 17.230 16.597 10.699 1.00 46.12 101 LYS A CA 1
ATOM 851 C C . LYS A 1 101 ? 17.706 17.146 9.348 1.00 46.12 101 LYS A C 1
ATOM 853 O O . LYS A 1 1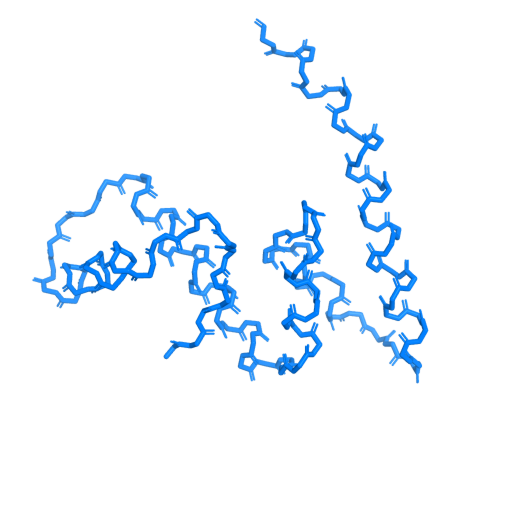01 ? 18.421 16.438 8.638 1.00 46.12 101 LYS A O 1
ATOM 858 N N . THR A 1 102 ? 17.334 18.379 9.007 1.00 39.22 102 THR A N 1
ATOM 859 C CA . THR A 1 102 ? 17.907 19.119 7.865 1.00 39.22 102 THR A CA 1
ATOM 860 C C . THR A 1 102 ? 18.668 20.327 8.378 1.00 39.22 102 THR A C 1
ATOM 862 O O . THR A 1 102 ? 19.794 20.549 7.888 1.00 39.22 102 THR A O 1
#

pLDDT: mean 81.89, std 11.9, range [39.22, 91.25]